Protein AF-A0A6J5V594-F1 (afdb_monomer_lite)

Foldseek 3Di:
DDDQDDDDADDLDDDDPDDDFHKDKFKDWAWEAAPVVRKIKIKIKIWIKTFDDPVPCPPNDRPIDTPDIWIWMDIPVDRDIDTDDAPDPPPDPPPRQSVQVRVDHFDYDNQKTWDWDDDPQWTWIWIQRNVVRYIDIGGDPPPPDPPPVPPPVDDDDPPDD

InterPro domains:
  IPR013187 F-box associated beta-propeller, type 3 [PF08268] (21-142)
  IPR017451 F-box associated beta-propeller domain [TIGR01640] (28-143)

Organism: Prunus armeniaca (NCBI:txid36596)

Radius of gyration: 18.05 Å; chains: 1; bounding box: 54×31×54 Å

Secondary structure (DSSP, 8-state):
-PPPPPPPPPPS----TT----EEEEEEEEEEEETTTTEEEEEEEEEEEEEP-GGG-STT---EEEEEEEEEEEETT-S-EEEE-----TTS-HHHHHHHHHHSPPEEETTEEEEEEEETTEEEEEEEETTTTEEEEEEPPP--S---S-----S------

Sequence (161 aa):
MEQIAIPPGPPQHFKQGNIIKPIKSDINFNFGYDPVGEEYKVLQMQLLRELKCPQSVKFGRLECEVLNFKLLIYTLGTENWRQIHLAIPESVDDEIHLCSFLENKPLCLNGKLYWPSYEYRTSCILVFKVRSEMFTTIPLPELHGPCDNKWDFYPFDLQIN

Structure (mmCIF, N/CA/C/O backbone):
data_AF-A0A6J5V594-F1
#
_entry.id   AF-A0A6J5V594-F1
#
loop_
_atom_site.group_PDB
_atom_site.id
_atom_site.type_symbol
_atom_site.label_atom_id
_atom_site.label_alt_id
_atom_site.label_comp_id
_atom_site.label_asym_id
_atom_site.label_entity_id
_atom_site.label_seq_id
_atom_site.pdbx_PDB_ins_code
_atom_site.Cartn_x
_atom_site.Cartn_y
_atom_site.Cartn_z
_atom_site.occupancy
_atom_site.B_iso_or_equiv
_atom_site.auth_seq_id
_atom_site.auth_comp_id
_atom_site.auth_asym_id
_atom_site.auth_atom_id
_atom_site.pdbx_PDB_model_num
ATOM 1 N N . MET A 1 1 ? -3.813 17.708 21.604 1.00 47.06 1 MET A N 1
ATOM 2 C CA . MET A 1 1 ? -3.644 17.062 20.289 1.00 47.06 1 MET A CA 1
ATOM 3 C C . MET A 1 1 ? -2.218 16.569 20.239 1.00 47.06 1 MET A C 1
ATOM 5 O O . MET A 1 1 ? -1.320 17.392 20.122 1.00 47.06 1 MET A O 1
ATOM 9 N N . GLU A 1 2 ? -2.004 15.275 20.447 1.00 54.53 2 GLU A N 1
ATOM 10 C CA . GLU A 1 2 ? -0.688 14.677 20.223 1.00 54.53 2 GLU A CA 1
ATOM 11 C C . GLU A 1 2 ? -0.437 14.593 18.719 1.00 54.53 2 GLU A C 1
ATOM 13 O O . GLU A 1 2 ? -1.329 14.263 17.935 1.00 54.53 2 GLU A O 1
ATOM 18 N N . GLN A 1 3 ? 0.756 15.005 18.307 1.00 62.31 3 GLN A N 1
ATOM 19 C CA . GLN A 1 3 ? 1.146 15.055 16.908 1.00 62.31 3 GLN A CA 1
ATOM 20 C C . GLN A 1 3 ? 1.601 13.651 16.498 1.00 62.31 3 GLN A C 1
ATOM 22 O O . GLN A 1 3 ? 2.582 13.143 17.034 1.00 62.31 3 GLN A O 1
ATOM 27 N N . ILE A 1 4 ? 0.891 13.015 15.562 1.00 66.31 4 ILE A N 1
ATOM 28 C CA . ILE A 1 4 ? 1.300 11.712 15.025 1.00 66.31 4 ILE A CA 1
ATOM 29 C C . ILE A 1 4 ? 2.635 11.902 14.298 1.00 66.31 4 ILE A C 1
ATOM 31 O O . ILE A 1 4 ? 2.720 12.657 13.326 1.00 66.31 4 ILE A O 1
ATOM 35 N N . ALA A 1 5 ? 3.680 11.218 14.763 1.00 74.25 5 ALA A N 1
ATOM 36 C CA . ALA A 1 5 ? 4.979 11.235 14.109 1.00 74.25 5 ALA A CA 1
ATOM 37 C C . ALA A 1 5 ? 4.896 10.476 12.775 1.00 74.25 5 ALA A C 1
ATOM 39 O O . ALA A 1 5 ? 4.599 9.281 12.739 1.00 74.25 5 ALA A O 1
ATOM 40 N N . ILE A 1 6 ? 5.147 11.175 11.666 1.00 73.62 6 ILE A N 1
ATOM 41 C CA . ILE A 1 6 ? 5.229 10.554 10.339 1.00 73.62 6 ILE A CA 1
ATOM 42 C C . ILE A 1 6 ? 6.551 9.774 10.260 1.00 73.62 6 ILE A C 1
ATOM 44 O O . ILE A 1 6 ? 7.588 10.316 10.658 1.00 73.62 6 ILE A O 1
ATOM 48 N N . PRO A 1 7 ? 6.558 8.533 9.740 1.00 77.81 7 PRO A N 1
ATOM 49 C CA . PRO 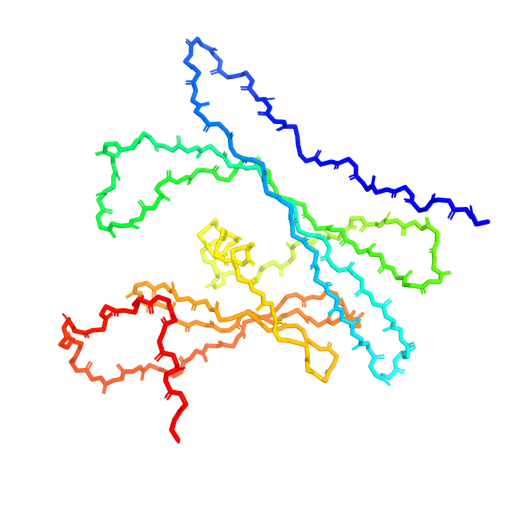A 1 7 ? 7.780 7.763 9.588 1.00 77.81 7 PRO A CA 1
ATOM 50 C C . PRO A 1 7 ? 8.786 8.519 8.723 1.00 77.81 7 PRO A C 1
ATOM 52 O O . PRO A 1 7 ? 8.384 9.137 7.728 1.00 77.81 7 PRO A O 1
ATOM 55 N N . PRO A 1 8 ? 10.089 8.446 9.044 1.00 75.62 8 PRO A N 1
ATOM 56 C CA . PRO A 1 8 ? 11.102 9.043 8.194 1.00 75.62 8 PRO A CA 1
ATOM 57 C C . PRO A 1 8 ? 10.977 8.473 6.776 1.00 75.62 8 PRO A C 1
ATOM 59 O O . PRO A 1 8 ? 10.778 7.269 6.584 1.00 75.62 8 PRO A O 1
ATOM 62 N N . GLY A 1 9 ? 11.057 9.360 5.786 1.00 63.41 9 GLY A N 1
ATOM 63 C CA . GLY A 1 9 ? 11.097 8.976 4.379 1.00 63.41 9 GLY A CA 1
ATOM 64 C C . GLY A 1 9 ? 12.383 8.222 4.022 1.00 63.41 9 GLY A C 1
ATOM 65 O O . GLY A 1 9 ? 13.332 8.205 4.816 1.00 63.41 9 GLY A O 1
ATOM 66 N N . PRO A 1 10 ? 12.455 7.614 2.826 1.00 65.69 10 PRO A N 1
ATOM 67 C CA . PRO A 1 10 ? 13.705 7.044 2.361 1.00 65.69 10 PRO A CA 1
ATOM 68 C C . PRO A 1 10 ? 14.772 8.146 2.199 1.00 65.69 10 PRO A C 1
ATOM 70 O O . PRO A 1 10 ? 14.446 9.298 1.898 1.00 65.69 10 PRO A O 1
ATOM 73 N N . PRO A 1 11 ? 16.059 7.826 2.425 1.00 63.16 11 PRO A N 1
ATOM 74 C CA . PRO A 1 11 ? 17.138 8.795 2.280 1.00 63.16 11 PRO A CA 1
ATOM 75 C C . PRO A 1 11 ? 17.209 9.311 0.839 1.00 63.16 11 PRO A C 1
ATOM 77 O O . PRO A 1 11 ? 17.196 8.532 -0.105 1.00 63.16 11 PRO A O 1
ATOM 80 N N . GLN A 1 12 ? 17.331 10.627 0.666 1.00 55.59 12 GLN A N 1
ATOM 81 C CA . GLN A 1 12 ? 17.340 11.270 -0.658 1.00 55.59 12 GLN A CA 1
ATOM 82 C C . GLN A 1 12 ? 18.691 11.160 -1.390 1.00 55.59 12 GLN A C 1
ATOM 84 O O . GLN A 1 12 ? 18.799 11.531 -2.557 1.00 55.59 12 GLN A O 1
ATOM 89 N N . HIS A 1 13 ? 19.723 10.637 -0.719 1.00 53.47 13 HIS A N 1
ATOM 90 C CA . HIS A 1 13 ? 21.070 10.482 -1.260 1.00 53.47 13 HIS A CA 1
ATOM 91 C C . HIS A 1 13 ? 21.675 9.132 -0.853 1.00 53.47 13 HIS A C 1
ATOM 93 O O . HIS A 1 13 ? 21.722 8.798 0.329 1.00 53.47 13 HIS A O 1
ATOM 99 N N . PHE A 1 14 ? 22.200 8.397 -1.832 1.00 53.09 14 PHE A N 1
ATOM 100 C CA . PHE A 1 14 ? 23.056 7.223 -1.660 1.00 53.09 14 PHE A CA 1
ATOM 101 C C . PHE A 1 14 ? 24.389 7.516 -2.355 1.00 53.09 14 PHE A C 1
ATOM 103 O O . PHE A 1 14 ? 24.406 7.990 -3.489 1.00 53.09 14 PHE A O 1
ATOM 110 N N . LYS A 1 15 ? 25.518 7.277 -1.678 1.00 48.34 15 LYS A N 1
ATOM 111 C CA . LYS A 1 15 ? 26.847 7.356 -2.303 1.00 48.34 15 LYS A CA 1
ATOM 112 C C . LYS A 1 15 ? 27.291 5.948 -2.675 1.00 48.34 15 LYS A C 1
ATOM 114 O O . LYS A 1 15 ? 27.586 5.156 -1.786 1.00 48.34 15 LYS A O 1
ATOM 119 N N . GLN A 1 16 ? 27.385 5.660 -3.969 1.00 46.25 16 GLN A N 1
ATOM 120 C CA . GLN A 1 16 ? 27.985 4.426 -4.471 1.00 46.25 16 GLN A CA 1
ATOM 121 C C . GLN A 1 16 ? 29.069 4.792 -5.498 1.00 46.25 16 GLN A C 1
ATOM 123 O O . GLN A 1 16 ? 28.805 4.986 -6.679 1.00 46.25 16 GLN A O 1
ATOM 128 N N . GLY A 1 17 ? 30.311 4.962 -5.027 1.00 53.81 17 GLY A N 1
ATOM 129 C CA . GLY A 1 17 ? 31.456 5.349 -5.867 1.00 53.81 17 GLY A CA 1
ATOM 130 C C . GLY A 1 17 ? 31.502 6.831 -6.288 1.00 53.81 17 GLY A C 1
ATOM 131 O O . GLY A 1 17 ? 30.912 7.694 -5.642 1.00 53.81 17 GLY A O 1
ATOM 132 N N . ASN A 1 18 ? 32.251 7.116 -7.367 1.00 47.78 18 ASN A N 1
ATOM 133 C CA . ASN A 1 18 ? 32.542 8.463 -7.902 1.00 47.78 18 ASN A CA 1
ATOM 134 C C . ASN A 1 18 ? 31.548 8.956 -8.981 1.00 47.78 18 ASN A C 1
ATOM 136 O O . ASN A 1 18 ? 31.783 9.997 -9.591 1.00 47.78 18 ASN A O 1
ATOM 140 N N . ILE A 1 19 ? 30.458 8.230 -9.249 1.00 53.84 19 ILE A N 1
ATOM 141 C CA . ILE A 1 19 ? 29.439 8.621 -10.235 1.00 53.84 19 ILE A CA 1
ATOM 142 C C . ILE A 1 19 ? 28.164 8.995 -9.476 1.00 53.84 19 ILE A C 1
ATOM 144 O O . ILE A 1 19 ? 27.578 8.158 -8.797 1.00 53.84 19 ILE A O 1
ATOM 148 N N . ILE A 1 20 ? 27.731 10.253 -9.585 1.00 57.31 20 ILE A N 1
ATOM 149 C CA . ILE A 1 20 ? 26.466 10.714 -9.002 1.00 57.31 20 ILE A CA 1
ATOM 150 C C . ILE A 1 20 ? 25.357 10.386 -10.002 1.00 57.31 20 ILE A C 1
ATOM 152 O O . ILE A 1 20 ? 25.171 11.106 -10.983 1.00 57.31 20 ILE A O 1
ATOM 156 N N . LYS A 1 21 ? 24.632 9.290 -9.779 1.00 64.06 21 LYS A N 1
ATOM 157 C CA . LYS A 1 21 ? 23.386 9.017 -10.501 1.00 64.06 21 LYS A CA 1
ATOM 158 C C . LYS A 1 21 ? 22.215 9.695 -9.775 1.00 64.06 21 LYS A C 1
ATOM 160 O O . LYS A 1 21 ? 22.235 9.786 -8.544 1.00 64.06 21 LYS A O 1
ATOM 165 N N . PRO A 1 22 ? 21.209 10.212 -10.501 1.00 70.12 22 PRO A N 1
ATOM 166 C CA . PRO A 1 22 ? 20.063 10.841 -9.868 1.00 70.12 22 PRO A CA 1
ATOM 167 C C . PRO A 1 22 ? 19.223 9.792 -9.135 1.00 70.12 22 PRO A C 1
ATOM 169 O O . PRO A 1 22 ? 18.812 8.785 -9.710 1.00 70.12 22 PRO A O 1
ATOM 172 N N . ILE A 1 23 ? 18.962 10.050 -7.858 1.00 76.06 23 ILE A N 1
ATOM 173 C CA . ILE A 1 23 ? 18.135 9.208 -6.995 1.00 76.06 23 ILE A CA 1
ATOM 174 C C . ILE A 1 23 ? 16.802 9.913 -6.785 1.00 76.06 23 ILE A C 1
ATOM 176 O O . ILE A 1 23 ? 16.760 11.119 -6.540 1.00 76.06 23 ILE A O 1
ATOM 180 N N . LYS A 1 24 ? 15.711 9.155 -6.868 1.00 80.69 24 LYS A N 1
ATOM 181 C CA . LYS A 1 24 ? 14.362 9.633 -6.583 1.00 80.69 24 LYS A CA 1
ATOM 182 C C . LYS A 1 24 ? 13.791 8.880 -5.386 1.00 80.69 24 LYS A C 1
ATOM 184 O O . LYS A 1 24 ? 13.852 7.654 -5.323 1.00 80.69 24 LYS A O 1
ATOM 189 N N . SER A 1 25 ? 13.245 9.643 -4.446 1.00 84.19 25 SER A N 1
ATOM 190 C CA . SER A 1 25 ? 12.562 9.155 -3.250 1.00 84.19 25 SER A CA 1
ATOM 191 C C . SER A 1 25 ? 11.090 9.532 -3.355 1.00 84.19 25 SER A C 1
ATOM 193 O O . SER A 1 25 ? 10.769 10.718 -3.306 1.00 84.19 25 SER A O 1
ATOM 195 N N . ASP A 1 26 ? 10.215 8.538 -3.445 1.00 84.25 26 ASP A N 1
ATOM 196 C CA . ASP A 1 26 ? 8.769 8.726 -3.517 1.00 84.25 26 ASP A CA 1
ATOM 197 C C . ASP A 1 26 ? 8.077 8.163 -2.277 1.00 84.25 26 ASP A C 1
ATOM 199 O O . ASP A 1 26 ? 8.457 7.118 -1.741 1.00 84.25 26 ASP A O 1
ATOM 203 N N . ILE A 1 27 ? 7.044 8.873 -1.826 1.00 88.69 27 ILE A N 1
ATOM 204 C CA . ILE A 1 27 ? 6.178 8.464 -0.722 1.00 88.69 27 ILE A CA 1
ATOM 205 C C . ILE A 1 27 ? 4.731 8.663 -1.161 1.00 88.69 27 ILE A C 1
ATOM 207 O O . ILE A 1 27 ? 4.356 9.753 -1.587 1.00 88.69 27 ILE A O 1
ATOM 211 N N . ASN A 1 28 ? 3.916 7.623 -1.019 1.00 89.62 28 ASN A N 1
ATOM 212 C CA . ASN A 1 28 ? 2.482 7.663 -1.287 1.00 89.62 28 ASN A CA 1
ATOM 213 C C . ASN A 1 28 ? 1.711 7.175 -0.048 1.00 89.62 28 ASN A C 1
ATOM 215 O O . ASN A 1 28 ? 2.161 6.257 0.641 1.00 89.62 28 ASN A O 1
ATOM 219 N N . PHE A 1 29 ? 0.565 7.797 0.234 1.00 92.31 29 PHE A N 1
ATOM 220 C CA . PHE A 1 29 ? -0.340 7.434 1.322 1.00 92.31 29 PHE A CA 1
ATOM 221 C C . PHE A 1 29 ? -1.692 6.996 0.759 1.00 92.31 29 PHE A C 1
ATOM 223 O O . PHE A 1 29 ? -2.340 7.744 0.027 1.00 92.31 29 PHE A O 1
ATOM 230 N N . ASN A 1 30 ? -2.146 5.813 1.166 1.00 93.25 30 ASN A N 1
ATOM 231 C CA . ASN A 1 30 ? -3.368 5.194 0.670 1.00 93.25 30 ASN A CA 1
ATOM 232 C C . ASN A 1 30 ? -4.296 4.862 1.835 1.00 93.25 30 ASN A C 1
ATOM 234 O O . ASN A 1 30 ? -3.937 4.089 2.721 1.00 93.25 30 ASN A O 1
ATOM 238 N N . PHE A 1 31 ? -5.488 5.448 1.837 1.00 94.62 31 PHE A N 1
ATOM 239 C CA . PHE A 1 31 ? -6.471 5.260 2.899 1.00 94.62 31 PHE A CA 1
ATOM 240 C C . PHE A 1 31 ? -7.408 4.095 2.576 1.00 94.62 31 PHE A C 1
ATOM 242 O O . PHE A 1 31 ? -7.987 4.051 1.491 1.00 94.62 31 PHE A O 1
ATOM 249 N N . GLY A 1 32 ? -7.578 3.174 3.522 1.00 95.62 32 GLY A N 1
ATOM 250 C CA . GLY A 1 32 ? -8.472 2.027 3.408 1.00 95.62 32 GLY A CA 1
ATOM 251 C C . GLY A 1 32 ? -9.330 1.832 4.655 1.00 95.62 32 GLY A C 1
ATOM 252 O O . GLY A 1 32 ? -8.949 2.219 5.758 1.00 95.62 32 GLY A O 1
ATOM 253 N N . TYR A 1 33 ? -10.489 1.202 4.475 1.00 96.56 33 TYR A N 1
ATOM 254 C CA . TYR A 1 33 ? -11.408 0.847 5.557 1.00 96.56 33 TYR A CA 1
ATOM 255 C C . TYR A 1 33 ? -11.703 -0.647 5.526 1.00 96.56 33 TYR A C 1
ATOM 257 O O . TYR A 1 33 ? -12.061 -1.169 4.471 1.00 96.56 33 TYR A O 1
ATOM 265 N N . ASP A 1 34 ? -11.563 -1.325 6.663 1.0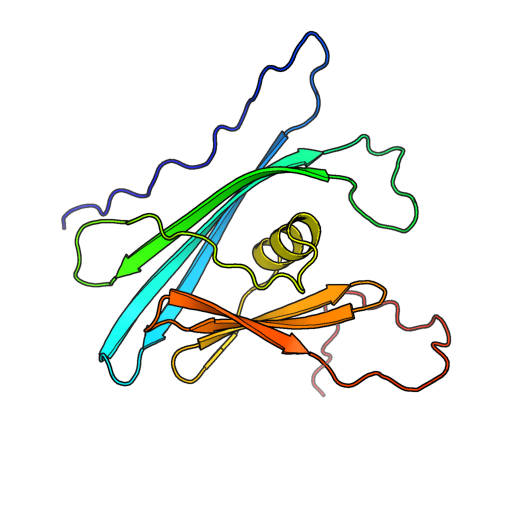0 95.38 34 ASP A N 1
ATOM 266 C CA . ASP A 1 34 ? -11.938 -2.723 6.839 1.00 95.38 34 ASP A CA 1
ATOM 267 C C . ASP A 1 34 ? -13.359 -2.853 7.426 1.00 95.38 34 ASP A C 1
ATOM 269 O O . ASP A 1 34 ? -13.535 -2.671 8.629 1.00 95.38 34 ASP A O 1
ATOM 273 N N . PRO A 1 35 ? -14.378 -3.239 6.635 1.00 93.69 35 PRO A N 1
ATOM 274 C CA . PRO A 1 35 ? -15.774 -3.177 7.068 1.00 93.69 35 PRO A CA 1
ATOM 275 C C . PRO A 1 35 ? -16.194 -4.218 8.109 1.00 93.69 35 PRO A C 1
ATOM 277 O O . PRO A 1 35 ? -17.239 -4.039 8.714 1.00 93.69 35 PRO A O 1
ATOM 280 N N . VAL A 1 36 ? -15.443 -5.308 8.314 1.00 94.38 36 VAL A N 1
ATOM 281 C CA . VAL A 1 36 ? -15.784 -6.301 9.364 1.00 94.38 36 VAL A CA 1
ATOM 282 C C . VAL A 1 36 ? -14.913 -6.181 10.621 1.00 94.38 36 VAL A C 1
ATOM 284 O O . VAL A 1 36 ? -15.279 -6.711 11.659 1.00 94.38 36 VAL A O 1
ATOM 287 N N . GLY A 1 37 ? -13.781 -5.472 10.546 1.00 93.19 37 GLY A N 1
ATOM 288 C CA . GLY A 1 37 ? -12.994 -5.082 11.721 1.00 93.19 37 GLY A CA 1
ATOM 289 C C . GLY A 1 37 ? -13.370 -3.686 12.215 1.00 93.19 37 GLY A C 1
ATOM 290 O O . GLY A 1 37 ? -13.006 -3.316 13.320 1.00 93.19 37 GLY A O 1
ATOM 291 N N . GLU A 1 38 ? -14.096 -2.928 11.386 1.00 95.50 38 GLU A N 1
ATOM 292 C CA . GLU A 1 38 ? -14.472 -1.529 11.592 1.00 95.50 38 GLU A CA 1
ATOM 293 C C . GLU A 1 38 ? -13.264 -0.595 11.784 1.00 95.50 38 GLU A C 1
ATOM 295 O O . GLU A 1 38 ? -13.351 0.457 12.413 1.00 95.50 38 GLU A O 1
ATOM 300 N N . GLU A 1 39 ? -12.129 -0.950 11.178 1.00 95.38 39 GLU A N 1
ATOM 301 C CA . GLU A 1 39 ? -10.869 -0.218 11.304 1.00 95.38 39 GLU A CA 1
ATOM 302 C C . GLU A 1 39 ? -10.556 0.597 10.051 1.00 95.38 39 GLU A C 1
ATOM 304 O O . GLU A 1 39 ? -10.660 0.117 8.919 1.00 95.38 39 GLU A O 1
ATOM 309 N N . TYR A 1 40 ? -10.064 1.816 10.253 1.00 96.06 40 TYR A N 1
ATOM 310 C CA . TYR A 1 40 ? -9.429 2.596 9.196 1.00 96.06 40 TYR A CA 1
ATOM 311 C C . TYR A 1 40 ? -7.921 2.400 9.245 1.00 96.06 40 TYR A C 1
ATOM 313 O O . TYR A 1 40 ? -7.316 2.474 10.315 1.00 96.06 40 TYR A O 1
ATOM 321 N N . LYS A 1 41 ? -7.302 2.186 8.085 1.00 95.88 41 LYS A N 1
ATOM 322 C CA . LYS A 1 41 ? -5.853 2.033 7.965 1.00 95.88 41 LYS A CA 1
ATOM 323 C C . LYS A 1 41 ? -5.299 2.925 6.865 1.00 95.88 41 LYS A C 1
ATOM 325 O O . LYS A 1 41 ? -5.925 3.119 5.825 1.00 95.88 41 LYS A O 1
ATOM 330 N N . VAL A 1 42 ? -4.094 3.431 7.080 1.00 95.44 42 VAL A N 1
ATOM 331 C CA . VAL A 1 42 ? -3.302 4.140 6.078 1.00 95.44 42 VAL A CA 1
ATOM 332 C C . VAL A 1 42 ? -2.120 3.265 5.699 1.00 95.44 42 VAL A C 1
ATOM 334 O O . VAL A 1 42 ? -1.293 2.938 6.547 1.00 95.44 42 VAL A O 1
ATOM 337 N N . LEU A 1 43 ? -2.041 2.902 4.423 1.00 94.06 43 LEU A N 1
ATOM 338 C CA . LEU A 1 43 ? -0.882 2.263 3.817 1.00 94.06 43 LEU A CA 1
ATOM 339 C C . LEU A 1 43 ? 0.036 3.340 3.242 1.00 94.06 43 LEU A C 1
ATOM 341 O O . LEU A 1 43 ? -0.295 3.990 2.250 1.00 94.06 43 LEU A O 1
ATOM 345 N N . GLN A 1 44 ? 1.203 3.502 3.850 1.00 92.75 44 GLN A N 1
ATOM 346 C CA . GLN A 1 44 ? 2.294 4.296 3.312 1.00 92.75 44 GLN A CA 1
ATOM 347 C C . GLN A 1 44 ? 3.228 3.396 2.505 1.00 92.75 44 GLN A C 1
ATOM 349 O O . GLN A 1 44 ? 3.739 2.396 3.008 1.00 92.75 44 GLN A O 1
ATOM 354 N N . MET A 1 45 ? 3.483 3.786 1.263 1.00 89.12 45 MET A N 1
ATOM 355 C CA . MET A 1 45 ? 4.452 3.148 0.380 1.00 89.12 45 MET A CA 1
ATOM 356 C C . MET A 1 45 ? 5.632 4.099 0.212 1.00 89.12 45 MET A C 1
ATOM 358 O O . MET A 1 45 ? 5.436 5.266 -0.125 1.00 89.12 45 MET A O 1
ATOM 362 N N . GLN A 1 46 ? 6.842 3.618 0.469 1.00 88.69 46 GLN A N 1
ATOM 363 C CA . GLN A 1 46 ? 8.078 4.373 0.304 1.00 88.69 46 GLN A CA 1
ATOM 364 C C . GLN A 1 46 ? 8.964 3.660 -0.711 1.00 88.69 46 GLN A C 1
ATOM 366 O O . GLN A 1 46 ? 9.249 2.476 -0.543 1.00 88.69 46 GLN A O 1
ATOM 371 N N . LEU A 1 47 ? 9.433 4.383 -1.723 1.00 84.94 47 LEU A N 1
ATOM 372 C CA . LEU A 1 47 ? 10.334 3.854 -2.739 1.00 84.94 47 LEU A CA 1
ATOM 373 C C . LEU A 1 47 ? 11.540 4.759 -2.901 1.00 84.94 47 LEU A C 1
ATOM 375 O O . LEU A 1 47 ? 11.415 5.967 -3.097 1.00 84.94 47 LEU A O 1
ATOM 379 N N . LEU A 1 48 ? 12.704 4.133 -2.884 1.00 83.44 48 LEU A N 1
ATOM 380 C CA . LEU A 1 48 ? 13.955 4.721 -3.299 1.00 83.44 48 LEU A CA 1
ATOM 381 C C . LEU A 1 48 ? 14.377 4.059 -4.602 1.00 83.44 48 LEU A C 1
ATOM 383 O O . LEU A 1 48 ? 14.583 2.845 -4.633 1.00 83.44 48 LEU A O 1
ATOM 387 N N . ARG A 1 49 ? 14.526 4.851 -5.661 1.00 81.00 49 ARG A N 1
ATOM 388 C CA . ARG A 1 49 ? 14.986 4.356 -6.956 1.00 81.00 49 ARG A CA 1
ATOM 389 C C . ARG A 1 49 ? 16.136 5.173 -7.508 1.00 81.00 49 ARG A C 1
ATOM 391 O O . ARG A 1 49 ? 16.177 6.396 -7.366 1.00 81.00 49 ARG A O 1
ATOM 398 N N . GLU A 1 50 ? 17.046 4.488 -8.173 1.00 80.75 50 GLU A N 1
ATOM 399 C CA . GLU A 1 50 ? 18.079 5.097 -8.993 1.00 80.75 50 GLU A CA 1
ATOM 400 C C . GLU A 1 50 ? 17.555 5.250 -10.421 1.00 80.75 50 GLU A C 1
ATOM 402 O O . GLU A 1 50 ? 17.052 4.293 -11.006 1.00 80.75 50 GLU A O 1
ATOM 407 N N . LEU A 1 51 ? 17.646 6.449 -10.991 1.00 75.12 51 LEU A N 1
ATOM 408 C CA . LEU A 1 51 ? 17.253 6.689 -12.377 1.00 75.12 51 LEU A CA 1
ATOM 409 C C . LEU A 1 51 ? 18.445 6.359 -13.288 1.00 75.12 51 LEU A C 1
ATOM 411 O O . LEU A 1 51 ? 19.502 6.992 -13.184 1.00 75.12 51 LEU A O 1
ATOM 415 N N . LYS A 1 52 ? 18.291 5.386 -14.194 1.00 68.75 52 LYS A N 1
ATOM 416 C CA . LYS A 1 52 ? 19.276 5.144 -15.258 1.00 68.75 52 LYS A CA 1
ATOM 417 C C . LYS A 1 52 ? 19.134 6.258 -16.308 1.00 68.75 52 LYS A C 1
ATOM 419 O O . LYS A 1 52 ? 18.080 6.879 -16.438 1.00 68.75 52 LYS A O 1
ATOM 424 N N . CYS A 1 53 ? 20.249 6.611 -16.950 1.00 55.53 53 CYS A N 1
ATOM 425 C CA . CYS A 1 53 ? 20.417 7.844 -17.729 1.00 55.53 53 CYS A CA 1
ATOM 426 C C . CYS A 1 53 ? 19.235 8.178 -18.674 1.00 55.53 53 CYS A C 1
ATOM 428 O O . CYS 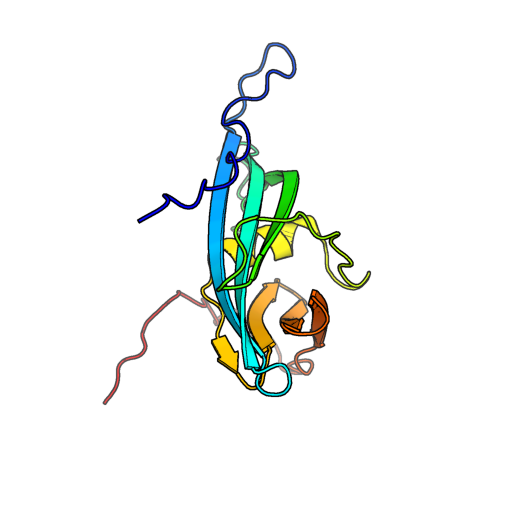A 1 53 ? 18.722 7.284 -19.341 1.00 55.53 53 CYS A O 1
ATOM 430 N N . PRO A 1 54 ? 18.907 9.472 -18.890 1.00 51.28 54 PRO A N 1
ATOM 431 C CA . PRO A 1 54 ? 17.832 9.902 -19.801 1.00 51.28 54 PRO A CA 1
ATOM 432 C C . PRO A 1 54 ? 17.995 9.442 -21.261 1.00 51.28 54 PRO A C 1
ATOM 434 O O . PRO A 1 54 ? 17.069 9.546 -22.057 1.00 51.28 54 PRO A O 1
ATOM 437 N N . GLN A 1 55 ? 19.189 8.977 -21.636 1.00 49.16 55 GLN A N 1
ATOM 438 C CA . GLN A 1 55 ? 19.525 8.541 -22.991 1.00 49.16 55 GLN A CA 1
ATOM 439 C C . GLN A 1 55 ? 19.128 7.079 -23.270 1.00 49.16 55 GLN A C 1
ATOM 441 O O . GLN A 1 55 ? 19.161 6.667 -24.427 1.00 49.16 55 GLN A O 1
ATOM 446 N N . SER A 1 56 ? 18.734 6.298 -22.252 1.00 48.28 56 SER A N 1
ATOM 447 C CA . SER A 1 56 ? 18.269 4.911 -22.406 1.00 48.28 56 SER A CA 1
ATOM 448 C C . SER A 1 56 ? 16.750 4.762 -22.296 1.00 48.28 56 SER A C 1
ATOM 450 O O . SER A 1 56 ? 16.258 3.701 -21.922 1.00 48.28 56 SER A O 1
ATOM 452 N N . VAL A 1 57 ? 15.978 5.776 -22.711 1.00 47.25 57 VAL A N 1
ATOM 453 C CA . VAL A 1 57 ? 14.540 5.606 -22.990 1.00 47.25 57 VAL A CA 1
ATOM 454 C C . VAL A 1 57 ? 14.386 4.768 -24.265 1.00 47.25 57 VAL A C 1
ATOM 456 O O . VAL A 1 57 ? 13.986 5.243 -25.325 1.00 47.25 57 VAL A O 1
ATOM 459 N N . LYS A 1 58 ? 14.746 3.487 -24.195 1.00 41.75 58 LYS A N 1
ATOM 460 C CA . LYS A 1 58 ? 14.300 2.507 -25.175 1.00 41.75 58 LYS A CA 1
ATOM 461 C C . LYS A 1 58 ? 12.849 2.190 -24.817 1.00 41.75 58 LYS A C 1
ATOM 463 O O . LYS A 1 58 ? 12.563 1.689 -23.736 1.00 41.75 58 LYS A O 1
ATOM 468 N N . PHE A 1 59 ? 11.930 2.511 -25.726 1.00 47.66 59 PHE A N 1
ATOM 469 C CA . PHE A 1 59 ? 10.507 2.146 -25.639 1.00 47.66 59 PHE A CA 1
ATOM 470 C C . PHE A 1 59 ? 9.683 2.825 -24.527 1.00 47.66 59 PHE A C 1
ATOM 472 O O . PHE A 1 59 ? 8.725 2.234 -24.039 1.00 47.66 59 PHE A O 1
ATOM 479 N N . GLY A 1 60 ? 10.025 4.050 -24.111 1.00 48.28 60 GLY A N 1
ATOM 480 C CA . GLY A 1 60 ? 9.210 4.796 -23.137 1.00 48.28 60 GLY A CA 1
ATOM 481 C C . GLY A 1 60 ? 9.264 4.251 -21.704 1.00 48.28 60 GLY A C 1
ATOM 482 O O . GLY A 1 60 ? 8.507 4.703 -20.850 1.00 48.28 60 GLY A O 1
ATOM 483 N N . ARG A 1 61 ? 10.163 3.301 -21.418 1.00 55.47 61 ARG A N 1
ATOM 484 C CA . ARG A 1 61 ? 10.411 2.806 -20.063 1.00 55.47 61 ARG A CA 1
ATOM 485 C C . ARG A 1 61 ? 11.425 3.716 -19.373 1.00 55.47 61 ARG A C 1
ATOM 487 O O . ARG A 1 61 ? 12.519 3.937 -19.892 1.00 55.47 61 ARG A O 1
ATOM 494 N N . LEU A 1 62 ? 11.071 4.232 -18.196 1.00 55.53 62 LEU A N 1
ATOM 495 C CA . LEU A 1 62 ? 12.060 4.756 -17.260 1.00 55.53 62 LEU A CA 1
ATOM 496 C C . LEU A 1 62 ? 12.834 3.552 -16.725 1.00 55.53 62 LEU A C 1
ATOM 498 O O . LEU A 1 62 ? 12.352 2.834 -15.852 1.00 55.53 62 LEU A O 1
ATOM 502 N N . GLU A 1 63 ? 14.017 3.305 -17.282 1.00 64.31 63 GLU A N 1
ATOM 503 C CA . GLU A 1 63 ? 14.954 2.374 -16.672 1.00 64.31 63 GLU A CA 1
ATOM 504 C C . GLU A 1 63 ? 15.327 2.942 -15.299 1.00 64.31 63 GLU A C 1
ATOM 506 O O . GLU A 1 63 ? 16.016 3.955 -15.173 1.00 64.31 63 GLU A O 1
ATOM 511 N N . CYS A 1 64 ? 14.815 2.320 -14.249 1.00 70.88 64 CYS A N 1
ATOM 512 C CA . CYS A 1 64 ? 15.182 2.630 -12.884 1.00 70.88 64 CYS A CA 1
ATOM 513 C C . CYS A 1 64 ? 15.510 1.338 -12.151 1.00 70.88 64 CYS A C 1
ATOM 515 O O . CYS A 1 64 ? 15.103 0.260 -12.572 1.00 70.88 64 CYS A O 1
ATOM 517 N N . GLU A 1 65 ? 16.320 1.459 -11.113 1.00 76.75 65 GLU A N 1
ATOM 518 C CA . GLU A 1 65 ? 16.680 0.354 -10.234 1.00 76.75 65 GLU A CA 1
ATOM 519 C C . GLU A 1 65 ? 16.095 0.640 -8.860 1.00 76.75 65 GLU A C 1
ATOM 521 O O . GLU A 1 65 ? 16.299 1.730 -8.306 1.00 76.75 65 GLU A O 1
ATOM 526 N N . VAL A 1 66 ? 15.324 -0.306 -8.328 1.00 78.50 66 VAL A N 1
ATOM 527 C CA . VAL A 1 66 ? 14.722 -0.167 -7.003 1.00 78.50 66 VAL A CA 1
ATOM 528 C C . VAL A 1 66 ? 15.787 -0.443 -5.946 1.00 78.50 66 VAL A C 1
ATOM 530 O O . VAL A 1 66 ? 16.196 -1.574 -5.722 1.00 78.50 66 VAL A O 1
ATOM 533 N N . LEU A 1 67 ? 16.232 0.609 -5.260 1.00 79.94 67 LEU A N 1
ATOM 534 C CA . LEU A 1 67 ? 17.255 0.508 -4.216 1.00 79.94 67 LEU A CA 1
ATOM 535 C C . LEU A 1 67 ? 16.663 0.120 -2.860 1.00 79.94 67 LEU A C 1
ATOM 537 O O . LEU A 1 67 ? 17.315 -0.518 -2.034 1.00 79.94 67 LEU A O 1
ATOM 541 N N . ASN A 1 68 ? 15.450 0.593 -2.574 1.00 82.38 68 ASN A N 1
ATOM 542 C CA . ASN A 1 68 ? 14.767 0.314 -1.319 1.00 82.38 68 ASN A CA 1
ATOM 543 C C . ASN A 1 68 ? 13.261 0.465 -1.495 1.00 82.38 68 ASN A C 1
ATOM 545 O O . ASN A 1 68 ? 12.803 1.430 -2.106 1.00 82.38 68 ASN A O 1
ATOM 549 N N . PHE A 1 69 ? 12.498 -0.434 -0.886 1.00 83.31 69 PHE A N 1
ATOM 550 C CA . PHE A 1 69 ? 11.055 -0.323 -0.814 1.00 83.31 69 PHE A CA 1
ATOM 551 C C . PHE A 1 69 ? 10.563 -0.665 0.592 1.00 83.31 69 PHE A C 1
ATOM 553 O O . PHE A 1 69 ? 10.963 -1.675 1.175 1.00 83.31 69 PHE A O 1
ATOM 560 N N . LYS A 1 70 ? 9.690 0.180 1.146 1.00 87.06 70 LYS A N 1
ATOM 561 C CA . LYS A 1 70 ? 9.068 -0.041 2.455 1.00 87.06 70 LYS A CA 1
ATOM 562 C C . LYS A 1 70 ? 7.572 0.168 2.388 1.00 87.06 70 LYS A C 1
ATOM 564 O O . LYS A 1 70 ? 7.077 1.089 1.743 1.00 87.06 70 LYS A O 1
ATOM 569 N N . LEU A 1 71 ? 6.880 -0.648 3.166 1.00 89.62 71 LEU A N 1
ATOM 570 C CA . LEU A 1 71 ? 5.464 -0.508 3.432 1.00 89.62 71 LEU A CA 1
ATOM 571 C C . LEU A 1 71 ? 5.249 -0.272 4.910 1.00 89.62 71 LEU A C 1
ATOM 573 O O . LEU A 1 71 ? 5.737 -1.045 5.737 1.00 89.62 71 LEU A O 1
ATOM 577 N N . LEU A 1 72 ? 4.496 0.769 5.237 1.00 93.19 72 LEU A N 1
ATOM 578 C CA . LEU A 1 72 ? 4.096 1.049 6.604 1.00 93.19 72 LEU A CA 1
ATOM 579 C C . LEU A 1 72 ? 2.579 1.128 6.698 1.00 93.19 72 LEU A C 1
ATOM 581 O O . LEU A 1 72 ? 1.914 1.643 5.803 1.00 93.19 72 LEU A O 1
ATOM 585 N N . ILE A 1 73 ? 2.047 0.614 7.797 1.00 95.06 73 ILE A N 1
ATOM 586 C CA . ILE A 1 73 ? 0.633 0.681 8.137 1.00 95.06 73 ILE A CA 1
ATOM 587 C C . ILE A 1 73 ? 0.472 1.532 9.384 1.00 95.06 73 ILE A C 1
ATOM 589 O O . ILE A 1 73 ? 1.189 1.350 10.371 1.00 95.06 73 ILE A O 1
ATOM 593 N N . TYR A 1 74 ? -0.511 2.418 9.332 1.00 95.56 74 TYR A N 1
ATOM 594 C CA . TYR A 1 74 ? -1.060 3.101 10.488 1.00 95.56 74 TYR A CA 1
ATOM 595 C C . TYR A 1 74 ? -2.528 2.731 10.629 1.00 95.56 74 TYR A C 1
ATOM 597 O O . TYR A 1 74 ? -3.299 2.935 9.694 1.00 95.56 74 TYR A O 1
ATOM 605 N N . THR A 1 75 ? -2.919 2.201 11.783 1.00 95.44 75 THR A N 1
ATOM 606 C CA . THR A 1 75 ? -4.332 1.987 12.109 1.00 95.44 75 THR A CA 1
ATOM 607 C C . THR A 1 75 ? -4.842 3.212 12.857 1.00 95.44 75 THR A C 1
ATOM 609 O O . THR A 1 75 ? -4.237 3.644 13.839 1.00 95.44 75 THR A O 1
ATOM 612 N N . LEU A 1 76 ? -5.949 3.792 12.404 1.00 93.44 76 LEU A N 1
ATOM 613 C CA . LEU A 1 76 ? -6.543 4.952 13.058 1.00 93.44 76 LEU A CA 1
ATOM 614 C C . LEU A 1 76 ? -6.946 4.604 14.495 1.00 93.44 76 LEU A C 1
ATOM 616 O O . LEU A 1 76 ? -7.524 3.551 14.743 1.00 93.44 76 LEU A O 1
ATOM 620 N N . GLY A 1 77 ? -6.634 5.496 15.435 1.00 90.50 77 GLY A N 1
ATOM 621 C CA . GLY A 1 77 ? -6.831 5.247 16.866 1.00 90.50 77 GLY A CA 1
ATOM 622 C C . GLY A 1 77 ? -5.657 4.527 17.535 1.00 90.50 77 GLY A C 1
ATOM 623 O O . GLY A 1 77 ? -5.651 4.393 18.753 1.00 90.50 77 GLY A O 1
ATOM 624 N N . THR A 1 78 ? -4.642 4.118 16.768 1.00 88.38 78 THR A N 1
ATOM 625 C CA . THR A 1 78 ? -3.338 3.712 17.309 1.00 88.38 78 THR A CA 1
ATOM 626 C C . THR A 1 78 ? -2.349 4.876 17.242 1.00 88.38 78 THR A C 1
ATOM 628 O O . THR A 1 78 ? -2.546 5.831 16.495 1.00 88.38 78 THR A O 1
ATOM 631 N N . GLU A 1 79 ? -1.270 4.823 18.017 1.00 87.00 79 GLU A N 1
ATOM 632 C CA . GLU A 1 79 ? -0.285 5.916 18.079 1.00 87.00 79 GLU A CA 1
ATOM 633 C C . GLU A 1 79 ? 0.953 5.672 17.207 1.00 87.00 79 GLU A C 1
ATOM 635 O O . GLU A 1 79 ? 1.808 6.545 17.091 1.00 87.00 79 GLU A O 1
ATOM 640 N N . ASN A 1 80 ? 1.065 4.502 16.568 1.00 86.56 80 ASN A N 1
ATOM 641 C CA . ASN A 1 80 ? 2.313 4.072 15.945 1.00 86.56 80 ASN A CA 1
ATOM 642 C C . ASN A 1 80 ? 2.124 3.536 14.529 1.00 86.56 80 ASN A C 1
ATOM 644 O O . ASN A 1 80 ? 1.203 2.779 14.229 1.00 86.56 80 ASN A O 1
ATOM 648 N N . TRP A 1 81 ? 3.082 3.884 13.675 1.00 93.50 81 TRP A N 1
ATOM 649 C CA . TRP A 1 81 ? 3.288 3.226 12.395 1.00 93.50 81 TRP A CA 1
ATOM 650 C C . TRP A 1 81 ? 4.050 1.925 12.600 1.00 93.50 81 TRP A C 1
ATOM 652 O O . TRP A 1 81 ? 4.976 1.856 13.410 1.00 93.50 81 TRP A O 1
ATOM 662 N N . ARG A 1 82 ? 3.727 0.909 11.805 1.00 94.00 82 ARG A N 1
ATOM 663 C CA . ARG A 1 82 ? 4.509 -0.327 11.761 1.00 94.00 82 ARG A CA 1
ATOM 664 C C . ARG A 1 82 ? 4.829 -0.733 10.341 1.00 94.00 82 ARG A C 1
ATOM 666 O O . ARG A 1 82 ? 4.000 -0.604 9.444 1.00 94.00 82 ARG A O 1
ATOM 673 N N . GLN A 1 83 ? 6.034 -1.250 10.153 1.00 91.69 83 GLN A N 1
ATOM 674 C CA . GLN A 1 83 ? 6.446 -1.801 8.874 1.00 91.69 83 GLN A CA 1
ATOM 675 C C . GLN A 1 83 ? 5.762 -3.155 8.652 1.00 91.69 83 GLN A C 1
ATOM 677 O O . GLN A 1 83 ? 5.702 -3.976 9.568 1.00 91.69 83 GLN A O 1
ATOM 682 N N . ILE A 1 84 ? 5.268 -3.390 7.439 1.00 89.50 84 ILE A N 1
ATOM 683 C CA . ILE A 1 84 ? 4.792 -4.707 7.000 1.00 89.50 84 ILE A CA 1
ATOM 684 C C . ILE A 1 84 ? 5.736 -5.280 5.955 1.00 89.50 84 ILE A C 1
ATOM 686 O O . ILE A 1 84 ? 6.408 -4.539 5.233 1.00 89.50 84 ILE A O 1
ATOM 690 N N . HIS A 1 85 ? 5.811 -6.608 5.896 1.00 80.69 85 HIS A N 1
ATOM 691 C CA . HIS A 1 85 ? 6.601 -7.269 4.873 1.00 80.69 85 HIS A CA 1
ATOM 692 C C . HIS A 1 85 ? 5.805 -7.376 3.579 1.00 80.69 85 HIS A C 1
ATOM 694 O O . HIS A 1 85 ? 4.605 -7.656 3.575 1.00 80.69 85 HIS A O 1
ATOM 700 N N . LEU A 1 86 ? 6.502 -7.147 2.479 1.00 71.06 86 LEU A N 1
ATOM 701 C CA . LEU A 1 86 ? 5.955 -7.258 1.150 1.00 71.06 86 LEU A CA 1
ATOM 702 C C . LEU A 1 86 ? 5.968 -8.731 0.740 1.00 71.06 86 LEU A C 1
ATOM 704 O O . LEU A 1 86 ? 6.994 -9.251 0.324 1.00 71.06 86 LEU A O 1
ATOM 708 N N . ALA A 1 87 ? 4.834 -9.410 0.871 1.00 65.31 87 ALA A N 1
ATOM 709 C CA . ALA A 1 87 ? 4.615 -10.669 0.170 1.00 65.31 87 ALA A CA 1
ATOM 710 C C . ALA A 1 87 ? 4.008 -10.337 -1.200 1.00 65.31 87 ALA A C 1
ATOM 712 O O . ALA A 1 87 ? 2.789 -10.417 -1.371 1.00 65.31 87 ALA A O 1
ATOM 713 N N . ILE A 1 88 ? 4.830 -9.858 -2.143 1.00 61.78 88 ILE A N 1
ATOM 714 C CA . ILE A 1 88 ? 4.380 -9.757 -3.534 1.00 61.78 88 ILE A CA 1
ATOM 715 C C . ILE A 1 88 ? 4.287 -11.181 -4.095 1.00 61.78 88 ILE A C 1
ATOM 717 O O . ILE A 1 88 ? 5.207 -11.975 -3.896 1.00 61.78 88 ILE A O 1
ATOM 721 N N . PRO A 1 89 ? 3.171 -11.545 -4.750 1.00 58.75 89 PRO A N 1
ATOM 722 C CA . PRO A 1 89 ? 3.083 -12.816 -5.455 1.00 58.75 89 PRO A CA 1
ATOM 723 C C . PRO A 1 89 ? 4.173 -12.917 -6.531 1.00 58.75 89 PRO A C 1
ATOM 725 O O . PRO A 1 89 ? 4.322 -11.980 -7.308 1.00 58.75 89 PRO A O 1
ATOM 728 N N . GLU A 1 90 ? 4.837 -14.073 -6.649 1.00 54.28 90 GLU A N 1
ATOM 729 C CA . GLU A 1 90 ? 5.925 -14.362 -7.618 1.00 54.28 90 GLU A CA 1
ATOM 730 C C . GLU A 1 90 ? 5.607 -14.000 -9.087 1.00 54.28 90 GLU A C 1
ATOM 732 O O . GLU A 1 90 ? 6.493 -13.932 -9.930 1.00 54.28 90 GLU A O 1
ATOM 737 N N . SER A 1 91 ? 4.330 -13.782 -9.413 1.00 51.16 91 SER A N 1
ATOM 738 C CA . SER A 1 91 ? 3.827 -13.406 -10.737 1.00 51.16 91 SER A CA 1
ATOM 739 C C . SER A 1 91 ? 4.031 -11.935 -11.132 1.00 51.16 91 SER A C 1
ATOM 741 O O . SER A 1 91 ? 3.593 -11.544 -12.210 1.00 51.16 91 SER A O 1
ATOM 743 N N . VAL A 1 92 ? 4.565 -11.094 -10.248 1.00 55.31 92 VAL A N 1
ATOM 744 C CA . VAL A 1 92 ? 4.737 -9.651 -10.471 1.00 55.31 92 VAL A CA 1
ATOM 745 C C . VAL A 1 92 ? 6.222 -9.388 -10.686 1.00 55.31 92 VAL A C 1
ATOM 747 O O . VAL A 1 92 ? 7.028 -9.765 -9.847 1.00 55.31 92 VAL A O 1
ATOM 750 N N . ASP A 1 93 ? 6.593 -8.750 -11.798 1.00 59.38 93 ASP A N 1
ATOM 751 C CA . ASP A 1 93 ? 7.957 -8.238 -11.963 1.00 59.38 93 ASP A CA 1
ATOM 752 C C . ASP A 1 93 ? 8.160 -7.075 -10.973 1.00 59.38 93 ASP A C 1
ATOM 754 O O . ASP A 1 93 ? 7.693 -5.946 -11.185 1.00 59.38 93 ASP A O 1
ATOM 758 N N . ASP A 1 94 ? 8.733 -7.412 -9.814 1.00 62.56 94 ASP A N 1
ATOM 759 C CA . ASP A 1 94 ? 8.620 -6.659 -8.563 1.00 62.56 94 ASP A CA 1
ATOM 760 C C . ASP A 1 94 ? 8.971 -5.174 -8.723 1.00 62.56 94 ASP A C 1
ATOM 762 O O . ASP A 1 94 ? 8.316 -4.309 -8.149 1.00 62.56 94 ASP A O 1
ATOM 766 N N . GLU A 1 95 ? 9.965 -4.833 -9.539 1.00 61.66 95 GLU A N 1
ATOM 767 C CA . GLU A 1 95 ? 10.484 -3.465 -9.602 1.00 61.66 95 GLU A CA 1
ATOM 768 C C . GLU A 1 95 ? 9.605 -2.497 -10.409 1.00 61.66 95 GLU A C 1
ATOM 770 O O . GLU A 1 95 ? 9.410 -1.337 -10.021 1.00 61.66 95 GLU A O 1
ATOM 775 N N . ILE A 1 96 ? 9.047 -2.962 -11.529 1.00 61.16 96 ILE A N 1
ATOM 776 C CA . ILE A 1 96 ? 8.310 -2.113 -12.477 1.00 61.16 96 ILE A CA 1
ATOM 777 C C . ILE A 1 96 ? 6.922 -1.799 -11.930 1.00 61.16 96 ILE A C 1
ATOM 779 O O . ILE A 1 96 ? 6.484 -0.645 -11.916 1.00 61.16 96 ILE A O 1
ATOM 783 N N . HIS A 1 97 ? 6.251 -2.825 -11.416 1.00 67.44 97 HIS A N 1
ATOM 784 C CA . HIS A 1 97 ? 4.914 -2.693 -10.864 1.00 67.44 97 HIS A CA 1
ATOM 785 C C . HIS A 1 97 ? 4.897 -1.755 -9.647 1.00 67.44 97 HIS A C 1
ATOM 787 O O . HIS A 1 97 ? 4.024 -0.887 -9.552 1.00 67.44 97 HIS A O 1
ATOM 793 N N . LEU A 1 98 ? 5.911 -1.838 -8.775 1.00 69.25 98 LEU A N 1
ATOM 794 C CA . LEU A 1 98 ? 6.058 -0.960 -7.611 1.00 69.25 98 LEU A CA 1
ATOM 795 C C . LEU A 1 98 ? 6.137 0.527 -7.975 1.00 69.25 98 LEU A C 1
ATOM 797 O O . LEU A 1 98 ? 5.542 1.358 -7.282 1.00 69.25 98 LEU A O 1
ATOM 801 N N . CYS A 1 99 ? 6.821 0.869 -9.069 1.00 68.06 99 CYS A N 1
ATOM 802 C CA . CYS A 1 99 ? 6.902 2.249 -9.546 1.00 68.06 99 CYS A CA 1
ATOM 803 C C . CYS A 1 99 ? 5.533 2.765 -10.008 1.00 68.06 99 CYS A C 1
ATOM 805 O O . CYS A 1 99 ? 5.113 3.848 -9.597 1.00 68.06 99 CYS A O 1
ATOM 807 N N . SER A 1 100 ? 4.800 1.970 -10.794 1.00 67.88 100 SER A N 1
ATOM 808 C CA . SER A 1 100 ? 3.464 2.345 -11.270 1.00 67.88 100 SER A CA 1
ATOM 809 C C . SER A 1 100 ? 2.448 2.512 -10.136 1.00 67.88 100 SER A C 1
ATOM 811 O O . SER A 1 100 ? 1.540 3.335 -10.247 1.00 67.88 100 SER A O 1
ATOM 813 N N . PHE A 1 101 ? 2.575 1.775 -9.029 1.00 72.12 101 PHE A N 1
ATOM 814 C CA . PHE A 1 101 ? 1.643 1.901 -7.901 1.00 72.12 101 PHE A CA 1
ATOM 815 C C . PHE A 1 101 ? 1.756 3.232 -7.163 1.00 72.12 101 PHE A C 1
ATOM 817 O O . PHE A 1 101 ? 0.757 3.726 -6.649 1.00 72.12 101 PHE A O 1
ATOM 824 N N . LEU A 1 102 ? 2.947 3.827 -7.118 1.00 73.81 102 LEU A N 1
ATOM 825 C CA . LEU A 1 102 ? 3.150 5.114 -6.449 1.00 73.81 102 LEU A CA 1
ATOM 826 C C . LEU A 1 102 ? 2.592 6.283 -7.247 1.00 73.81 102 LEU A C 1
ATOM 828 O O . LEU A 1 102 ? 2.202 7.290 -6.657 1.00 73.81 102 LEU A O 1
ATOM 832 N N . GLU A 1 103 ? 2.571 6.146 -8.569 1.00 74.62 103 GLU A N 1
ATOM 833 C CA . GLU A 1 103 ? 2.085 7.173 -9.487 1.00 74.62 103 GLU A CA 1
ATOM 834 C C . GLU A 1 103 ? 0.552 7.155 -9.604 1.00 74.62 103 GLU A C 1
ATOM 836 O O . GLU A 1 103 ? -0.056 8.173 -9.930 1.00 74.62 103 GLU A O 1
ATOM 841 N N . ASN A 1 104 ? -0.087 6.031 -9.262 1.00 78.31 104 ASN A N 1
ATOM 842 C CA . ASN A 1 104 ? -1.533 5.858 -9.338 1.00 78.31 104 ASN A CA 1
ATOM 843 C C . ASN A 1 104 ? -2.219 5.957 -7.966 1.00 78.31 104 ASN A C 1
ATOM 845 O O . ASN A 1 104 ? -1.698 5.523 -6.940 1.00 78.31 104 ASN A O 1
ATOM 849 N N . LYS A 1 105 ? -3.444 6.493 -7.952 1.00 84.69 105 LYS A N 1
ATOM 850 C CA . LYS A 1 105 ? -4.310 6.480 -6.763 1.00 84.69 105 LYS A CA 1
ATOM 851 C C . LYS A 1 105 ? -5.152 5.201 -6.754 1.00 84.69 105 LYS A C 1
ATOM 853 O O . LYS A 1 105 ? -5.791 4.921 -7.770 1.00 84.69 105 LYS A O 1
ATOM 858 N N . PRO A 1 106 ? -5.209 4.448 -5.643 1.00 91.12 106 PRO A N 1
ATOM 859 C CA . PRO A 1 106 ? -6.057 3.273 -5.575 1.00 91.12 106 PRO A CA 1
ATOM 860 C C . PRO A 1 106 ? -7.528 3.634 -5.451 1.00 91.12 106 PRO A C 1
ATOM 862 O O . PRO A 1 106 ? -7.900 4.650 -4.860 1.00 91.12 106 PRO A O 1
ATOM 865 N N . LEU A 1 107 ? -8.369 2.707 -5.893 1.00 92.44 107 LEU A N 1
ATOM 866 C CA . LEU A 1 107 ? -9.764 2.643 -5.481 1.00 92.44 107 LEU A CA 1
ATOM 867 C C . LEU A 1 107 ? -9.873 1.838 -4.180 1.00 92.44 107 LEU A C 1
ATOM 869 O O . LEU A 1 107 ? -9.348 0.731 -4.110 1.00 92.44 107 LEU A O 1
ATOM 8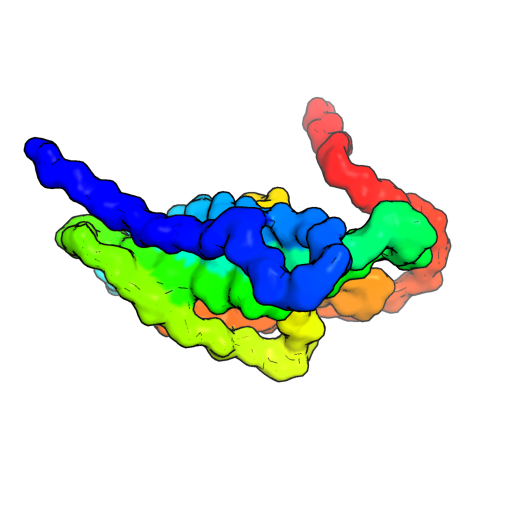73 N N . CYS A 1 108 ? -10.580 2.348 -3.169 1.00 94.44 108 CYS A N 1
ATOM 874 C CA . CYS A 1 108 ? -10.918 1.581 -1.966 1.00 94.44 108 CYS A CA 1
ATOM 875 C C . CYS A 1 108 ? -12.344 1.030 -2.074 1.00 94.44 108 CYS A C 1
ATOM 877 O O . CYS A 1 108 ? -13.301 1.800 -2.116 1.00 94.44 108 CYS A O 1
ATOM 879 N N . LEU A 1 109 ? -12.498 -0.296 -2.085 1.00 94.94 109 LEU A N 1
ATOM 880 C CA . LEU A 1 109 ? -13.799 -0.959 -2.173 1.00 94.94 109 LEU A CA 1
ATOM 881 C C . LEU A 1 109 ? -13.805 -2.267 -1.371 1.00 94.94 109 LEU A C 1
ATOM 883 O O . LEU A 1 109 ? -12.953 -3.132 -1.568 1.00 94.94 109 LEU A O 1
ATOM 887 N N . ASN A 1 110 ? -14.798 -2.445 -0.495 1.00 94.62 110 ASN A N 1
ATOM 888 C CA . ASN A 1 110 ? -15.026 -3.685 0.263 1.00 94.62 110 ASN A CA 1
ATOM 889 C C . ASN A 1 110 ? -13.778 -4.213 0.998 1.00 94.62 110 ASN A C 1
ATOM 891 O O . ASN A 1 110 ? -13.399 -5.377 0.843 1.00 94.62 110 ASN A O 1
ATOM 895 N N . GLY A 1 111 ? -13.108 -3.360 1.780 1.00 94.69 111 GLY A N 1
ATOM 896 C CA . GLY A 1 111 ? -11.939 -3.787 2.556 1.00 94.69 111 GLY A CA 1
ATOM 897 C C . GLY A 1 111 ? -10.659 -3.962 1.746 1.00 94.69 111 GLY A C 1
ATOM 898 O O . GLY A 1 111 ? -9.729 -4.619 2.219 1.00 94.69 111 GLY A O 1
ATOM 899 N N . LYS A 1 112 ? -10.608 -3.450 0.512 1.00 96.31 112 LYS A N 1
ATOM 900 C CA . LYS A 1 112 ? -9.491 -3.659 -0.413 1.00 96.31 112 LYS A CA 1
ATOM 901 C C . LYS A 1 112 ? -9.138 -2.383 -1.166 1.00 96.31 112 LYS A C 1
ATOM 903 O O . LYS A 1 112 ? -10.030 -1.626 -1.542 1.00 96.31 112 LYS A O 1
ATOM 908 N N . LEU A 1 113 ? -7.847 -2.187 -1.408 1.00 94.50 113 LEU A N 1
ATOM 909 C CA . LEU A 1 113 ? -7.309 -1.153 -2.288 1.00 94.50 113 LEU A CA 1
ATOM 910 C C . LEU A 1 113 ? -6.929 -1.787 -3.625 1.00 94.50 113 LEU A C 1
ATOM 912 O O . LEU A 1 113 ? -6.287 -2.837 -3.629 1.00 94.50 113 LEU A O 1
ATOM 916 N N . TYR A 1 11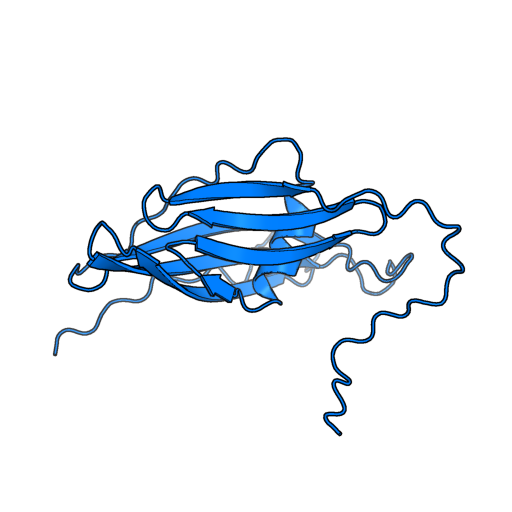4 ? -7.320 -1.161 -4.731 1.00 92.06 114 TYR A N 1
ATOM 917 C CA . TYR A 1 114 ? -7.106 -1.665 -6.086 1.00 92.06 114 TYR A CA 1
ATOM 918 C C . TYR A 1 114 ? -6.292 -0.666 -6.901 1.00 92.06 114 TYR A C 1
ATOM 920 O O . TYR A 1 114 ? -6.704 0.488 -7.030 1.00 92.06 114 TYR A O 1
ATOM 928 N N . TRP A 1 115 ? -5.192 -1.126 -7.496 1.00 89.56 115 TRP A N 1
ATOM 929 C CA . TRP A 1 115 ? -4.404 -0.362 -8.462 1.00 89.56 115 TRP A CA 1
ATOM 930 C C . TRP A 1 115 ? -4.442 -1.056 -9.819 1.00 89.56 115 TRP A C 1
ATOM 932 O O . TRP A 1 115 ? -4.075 -2.234 -9.901 1.00 89.56 115 TRP A O 1
ATOM 942 N N . PRO A 1 116 ? -4.840 -0.355 -10.892 1.00 83.12 116 PRO A N 1
ATOM 943 C CA . PRO A 1 116 ? -4.601 -0.858 -12.230 1.00 83.12 116 PRO A CA 1
ATOM 944 C C . PRO A 1 116 ? -3.092 -0.869 -12.492 1.00 83.12 116 PRO A C 1
ATOM 946 O O . PRO A 1 116 ? -2.383 0.085 -12.166 1.00 83.12 116 PRO A O 1
ATOM 949 N N . SER A 1 117 ? -2.601 -1.958 -13.069 1.00 75.25 117 SER A N 1
ATOM 950 C CA . SER A 1 117 ? -1.214 -2.100 -13.480 1.00 75.25 117 SER A CA 1
ATOM 951 C C . SER A 1 117 ? -1.167 -2.510 -14.940 1.00 75.25 117 SER A C 1
ATOM 953 O O . SER A 1 117 ? -1.718 -3.543 -15.324 1.00 75.25 117 SER A O 1
ATOM 955 N N . TYR A 1 118 ? -0.529 -1.674 -15.751 1.00 68.12 118 TYR A N 1
ATOM 956 C CA . TYR A 1 118 ? -0.387 -1.892 -17.180 1.00 68.12 118 TYR A CA 1
ATOM 957 C C . TYR A 1 118 ? 1.085 -2.116 -17.487 1.00 68.12 118 TYR A C 1
ATOM 959 O O . TYR A 1 118 ? 1.880 -1.179 -17.447 1.00 68.12 118 TYR A O 1
ATOM 967 N N . GLU A 1 119 ? 1.445 -3.349 -17.816 1.00 65.88 119 GLU A N 1
ATOM 968 C CA . GLU A 1 119 ? 2.708 -3.638 -18.474 1.00 65.88 119 GLU A CA 1
ATOM 969 C C . GLU A 1 119 ? 2.451 -4.108 -19.912 1.00 65.88 119 GLU A C 1
ATOM 971 O O . GLU A 1 119 ? 1.438 -4.741 -20.211 1.00 65.88 119 GLU A O 1
ATOM 976 N N . TYR A 1 120 ? 3.406 -3.800 -20.800 1.00 55.19 120 TYR A N 1
ATOM 977 C CA . TYR A 1 120 ? 3.435 -4.079 -22.243 1.00 55.19 120 TYR A CA 1
ATOM 978 C C . TYR A 1 120 ? 2.905 -5.465 -22.666 1.00 55.19 120 TYR A C 1
ATOM 980 O O . TYR A 1 120 ? 2.494 -5.626 -23.812 1.00 55.19 120 TYR A O 1
ATOM 988 N N . ARG A 1 121 ? 2.927 -6.472 -21.779 1.00 54.38 121 ARG A N 1
ATOM 989 C CA . ARG A 1 121 ? 2.393 -7.823 -22.040 1.00 54.38 121 ARG A CA 1
ATOM 990 C C . ARG A 1 121 ? 1.512 -8.397 -20.932 1.00 54.38 121 ARG A C 1
ATOM 992 O O . ARG A 1 121 ? 0.932 -9.459 -21.119 1.00 54.38 121 ARG A O 1
ATOM 999 N N . THR A 1 122 ? 1.411 -7.718 -19.799 1.00 62.81 122 THR A N 1
ATOM 1000 C CA . THR A 1 122 ? 0.758 -8.213 -18.589 1.00 62.81 122 THR A CA 1
ATOM 1001 C C . THR A 1 122 ? -0.006 -7.054 -17.977 1.00 62.81 122 THR A C 1
ATOM 1003 O O . THR A 1 122 ? 0.549 -6.132 -17.389 1.00 62.81 122 THR A O 1
ATOM 1006 N N . SER A 1 123 ? -1.322 -7.065 -18.157 1.00 73.81 123 SER A N 1
ATOM 1007 C CA . SER A 1 123 ? -2.194 -6.152 -17.427 1.00 73.81 123 SER A CA 1
ATOM 1008 C C . SER A 1 123 ? -2.794 -6.907 -16.249 1.00 73.81 123 SER A C 1
ATOM 1010 O O . SER A 1 123 ? -3.327 -8.007 -16.401 1.00 73.81 123 SER A O 1
ATOM 1012 N N . CYS A 1 124 ? -2.678 -6.341 -15.057 1.00 80.25 124 CYS A N 1
ATOM 1013 C CA . CYS A 1 124 ? -3.233 -6.924 -13.845 1.00 80.25 124 CYS A CA 1
ATOM 1014 C C . CYS A 1 124 ? -3.786 -5.828 -12.939 1.00 80.25 124 CYS A C 1
ATOM 1016 O O . CYS A 1 124 ? -3.501 -4.642 -13.098 1.00 80.25 124 CYS A O 1
ATOM 1018 N N . ILE A 1 125 ? -4.604 -6.228 -11.975 1.00 85.69 125 ILE A N 1
ATOM 1019 C CA . ILE A 1 125 ? -5.025 -5.354 -10.887 1.00 85.69 125 ILE A CA 1
ATOM 1020 C C . ILE A 1 125 ? -4.310 -5.835 -9.635 1.00 85.69 125 ILE A C 1
ATOM 1022 O O . ILE A 1 125 ? -4.521 -6.967 -9.190 1.00 85.69 125 ILE A O 1
ATOM 1026 N N . LEU A 1 126 ? -3.475 -4.979 -9.053 1.00 86.06 126 LEU A N 1
ATOM 1027 C CA . LEU A 1 126 ? -2.921 -5.236 -7.734 1.00 86.06 126 LEU A CA 1
ATOM 1028 C C . LEU A 1 126 ? -3.991 -4.928 -6.693 1.00 86.06 126 LEU A C 1
ATOM 1030 O O . LEU A 1 126 ? -4.637 -3.881 -6.729 1.00 86.06 126 LEU A O 1
ATOM 1034 N N . VAL A 1 127 ? -4.150 -5.838 -5.743 1.00 90.25 127 VAL A N 1
ATOM 1035 C CA . VAL A 1 127 ? -5.130 -5.737 -4.672 1.00 90.25 127 VAL A CA 1
ATOM 1036 C C . VAL A 1 127 ? -4.432 -5.854 -3.332 1.00 90.25 127 VAL A C 1
ATOM 1038 O O . VAL A 1 127 ? -3.845 -6.891 -3.030 1.00 90.25 127 VAL A O 1
ATOM 1041 N N . PHE A 1 128 ? -4.563 -4.832 -2.495 1.00 91.81 128 PHE A N 1
ATOM 1042 C CA . PHE A 1 128 ? -4.173 -4.893 -1.090 1.00 91.81 128 PHE A CA 1
ATOM 1043 C C . PHE A 1 128 ? -5.405 -5.116 -0.219 1.00 91.81 128 PHE A C 1
ATOM 1045 O O . PHE A 1 128 ? -6.347 -4.325 -0.242 1.00 91.81 128 PHE A O 1
ATOM 1052 N N . LYS A 1 129 ? -5.414 -6.192 0.565 1.00 93.88 129 LYS A N 1
ATOM 1053 C CA . LYS A 1 129 ? -6.495 -6.503 1.509 1.00 93.88 129 LYS A CA 1
ATOM 1054 C C . LYS A 1 129 ? -6.232 -5.781 2.831 1.00 93.88 129 LYS A C 1
ATOM 1056 O O . LYS A 1 129 ? -5.292 -6.137 3.527 1.00 93.88 129 LYS A O 1
ATOM 1061 N N . VAL A 1 130 ? -7.077 -4.822 3.210 1.00 95.19 130 VAL A N 1
ATOM 1062 C CA . VAL A 1 130 ? -6.866 -3.942 4.379 1.00 95.19 130 VAL A CA 1
ATOM 1063 C C . VAL A 1 130 ? -6.836 -4.723 5.698 1.00 95.19 130 VAL A C 1
ATOM 1065 O O . VAL A 1 130 ? -6.004 -4.453 6.562 1.00 95.19 130 VAL A O 1
ATOM 1068 N N . ARG A 1 131 ? -7.708 -5.728 5.859 1.00 93.94 131 ARG A N 1
ATOM 1069 C CA . ARG A 1 131 ? -7.722 -6.571 7.067 1.00 93.94 131 ARG A CA 1
ATOM 1070 C C . ARG A 1 131 ? -6.430 -7.356 7.235 1.00 93.94 131 ARG A C 1
ATOM 1072 O O . ARG A 1 131 ? -5.787 -7.268 8.271 1.00 93.94 131 ARG A O 1
ATOM 1079 N N . SER A 1 132 ? -6.121 -8.180 6.235 1.00 93.25 132 SER A N 1
ATOM 1080 C CA . SER A 1 132 ? -5.031 -9.152 6.316 1.00 93.25 132 SER A CA 1
ATOM 1081 C C . SER A 1 132 ? -3.675 -8.551 5.979 1.00 93.25 132 SER A C 1
ATOM 1083 O O . SER A 1 132 ? -2.666 -9.205 6.187 1.00 93.25 132 SER A O 1
ATOM 1085 N N . GLU A 1 133 ? -3.666 -7.350 5.404 1.00 92.94 133 GLU A N 1
ATOM 1086 C CA . GLU A 1 133 ? -2.475 -6.607 4.995 1.00 92.94 133 GLU A CA 1
ATOM 1087 C C . GLU A 1 133 ? -1.604 -7.380 4.012 1.00 92.94 133 GLU A C 1
ATOM 1089 O O . GLU A 1 133 ? -0.380 -7.389 4.087 1.00 92.94 133 GLU A O 1
ATOM 1094 N N . MET A 1 134 ? -2.272 -8.039 3.066 1.00 89.88 134 MET A N 1
ATOM 1095 C CA . MET A 1 134 ? -1.629 -8.860 2.047 1.00 89.88 134 MET A CA 1
ATOM 1096 C C . MET A 1 134 ? -1.930 -8.324 0.660 1.00 89.88 134 MET A C 1
ATOM 1098 O O . MET A 1 134 ? -3.057 -7.897 0.378 1.00 89.88 134 MET A O 1
ATOM 1102 N N . PHE A 1 135 ? -0.931 -8.427 -0.209 1.00 87.31 135 PHE A N 1
ATOM 1103 C CA . PHE A 1 135 ? -1.077 -8.181 -1.632 1.00 87.31 135 PHE A CA 1
ATOM 1104 C C . PHE A 1 135 ? -1.517 -9.449 -2.352 1.00 87.31 135 PHE A C 1
ATOM 1106 O O . PHE A 1 135 ? -1.143 -10.566 -2.005 1.00 87.31 135 PHE A O 1
ATOM 1113 N N . THR A 1 136 ? -2.344 -9.258 -3.365 1.00 86.75 136 THR A N 1
ATOM 1114 C CA . THR A 1 136 ? -2.772 -10.282 -4.312 1.00 86.75 136 THR A CA 1
ATOM 1115 C C . THR A 1 136 ? -2.921 -9.630 -5.674 1.00 86.75 136 THR A C 1
ATOM 1117 O O . THR A 1 136 ? -3.129 -8.421 -5.750 1.00 86.75 136 THR A O 1
ATOM 1120 N N . THR A 1 137 ? -2.855 -10.408 -6.743 1.00 84.62 137 THR A N 1
ATOM 1121 C CA . THR A 1 137 ? -3.100 -9.916 -8.098 1.00 84.62 137 THR A CA 1
ATOM 1122 C C . THR A 1 137 ? -4.382 -10.512 -8.655 1.00 84.62 137 THR A C 1
ATOM 1124 O O . THR A 1 137 ? -4.768 -11.635 -8.328 1.00 84.62 137 THR A O 1
ATOM 1127 N N . ILE A 1 138 ? -5.064 -9.736 -9.489 1.00 86.50 138 ILE A N 1
ATOM 1128 C CA . ILE A 1 138 ? -6.138 -10.217 -10.350 1.00 86.50 138 ILE A CA 1
ATOM 1129 C C . ILE A 1 138 ? -5.613 -10.094 -11.783 1.00 86.50 138 ILE A C 1
ATOM 1131 O O . ILE A 1 138 ? -5.364 -8.967 -12.223 1.00 86.50 138 ILE A O 1
ATOM 1135 N N . PRO A 1 139 ? -5.401 -11.207 -12.505 1.00 81.94 139 PRO A N 1
ATOM 1136 C CA . PRO A 1 139 ? -5.029 -11.133 -13.910 1.00 81.94 139 PRO A CA 1
ATOM 1137 C C . PRO A 1 139 ? -6.185 -10.518 -14.700 1.00 81.94 139 PRO A C 1
ATOM 1139 O O . PRO A 1 139 ? -7.351 -10.844 -14.457 1.00 81.94 139 PRO A O 1
ATOM 1142 N N . LEU A 1 140 ? -5.877 -9.626 -15.640 1.00 78.56 140 LEU A N 1
ATOM 1143 C CA . LEU A 1 140 ? -6.869 -9.236 -16.633 1.00 78.56 140 LEU A CA 1
ATOM 1144 C C . LEU A 1 140 ? -6.992 -10.352 -17.677 1.00 78.56 140 LEU A C 1
ATOM 1146 O O . LEU A 1 140 ? -6.002 -11.030 -17.959 1.00 78.56 140 LEU A O 1
ATOM 1150 N N . PRO A 1 141 ? -8.19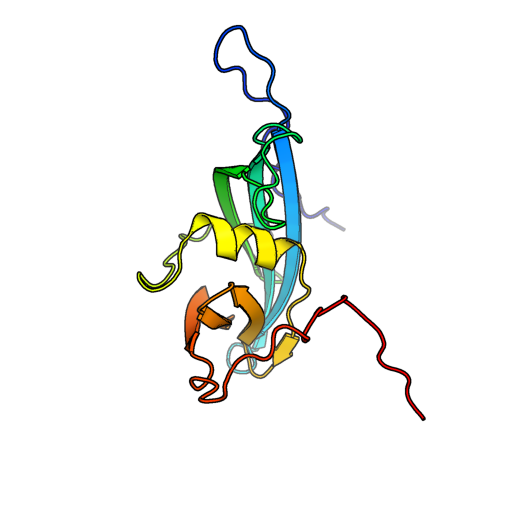5 -10.578 -18.231 1.00 74.50 141 PRO A N 1
ATOM 1151 C CA . PRO A 1 141 ? -8.359 -11.537 -19.312 1.00 74.50 141 PRO A CA 1
ATOM 1152 C C . PRO A 1 141 ? -7.428 -11.171 -20.473 1.00 74.50 141 PRO A C 1
ATOM 1154 O O . PRO A 1 141 ? -7.279 -9.990 -20.796 1.00 74.50 141 PRO A O 1
ATOM 1157 N N . GLU A 1 142 ? -6.805 -12.181 -21.088 1.00 65.75 142 GLU A N 1
ATOM 1158 C CA . GLU A 1 142 ? -6.003 -11.984 -22.293 1.00 65.75 142 GLU A CA 1
ATOM 1159 C C . GLU A 1 142 ? -6.875 -11.291 -23.341 1.00 65.75 142 GLU A C 1
ATOM 1161 O O . GLU A 1 142 ? -7.900 -11.820 -23.782 1.00 65.75 142 GLU A O 1
ATOM 1166 N N . LEU A 1 143 ? -6.493 -10.072 -23.719 1.00 57.34 143 LEU A N 1
ATOM 1167 C CA . LEU A 1 143 ? -7.102 -9.390 -24.847 1.00 57.34 143 LEU A CA 1
ATOM 1168 C C . LEU A 1 143 ? -6.649 -10.132 -26.111 1.00 57.34 143 LEU A C 1
ATOM 1170 O O . LEU A 1 143 ? -5.648 -9.781 -26.728 1.00 57.34 143 LEU A O 1
ATOM 1174 N N . HIS A 1 144 ? -7.361 -11.197 -26.485 1.00 43.47 144 HIS A N 1
ATOM 1175 C CA . HIS A 1 144 ? -7.188 -11.865 -27.771 1.00 43.47 144 HIS A CA 1
ATOM 1176 C C . HIS A 1 144 ? -7.733 -10.965 -28.885 1.00 43.47 144 HIS A C 1
ATOM 1178 O O . HIS A 1 144 ? -8.863 -11.109 -29.346 1.00 43.47 144 HIS A O 1
ATOM 1184 N N . GLY A 1 145 ? -6.918 -10.014 -29.316 1.00 47.72 145 GLY A N 1
ATOM 1185 C CA . GLY A 1 145 ? -7.116 -9.247 -30.536 1.00 47.72 145 GLY A CA 1
ATOM 1186 C C . GLY A 1 145 ? -5.752 -8.848 -31.088 1.00 47.72 145 GLY A C 1
ATOM 1187 O O . GLY A 1 145 ? -4.815 -8.694 -30.303 1.00 47.72 145 GLY A O 1
ATOM 1188 N N . PRO A 1 146 ? -5.587 -8.706 -32.415 1.00 39.09 146 PRO A N 1
ATOM 1189 C CA . PRO A 1 146 ? -4.386 -8.081 -32.939 1.00 39.09 146 PRO A CA 1
ATOM 1190 C C . PRO A 1 146 ? -4.303 -6.693 -32.308 1.00 39.09 146 PRO A C 1
ATOM 1192 O O . PRO A 1 146 ? -5.193 -5.862 -32.497 1.00 39.09 146 PRO A O 1
ATOM 1195 N N . CYS A 1 147 ? -3.269 -6.466 -31.503 1.00 43.69 147 CYS A N 1
ATOM 1196 C CA . CYS A 1 147 ? -2.914 -5.135 -31.055 1.00 43.69 147 CYS A CA 1
ATOM 1197 C C . CYS A 1 147 ? -2.500 -4.347 -32.302 1.00 43.69 147 CYS A C 1
ATOM 1199 O O . CYS A 1 147 ? -1.320 -4.271 -32.637 1.00 43.69 147 CYS A O 1
ATOM 1201 N N . ASP A 1 148 ? -3.468 -3.782 -33.022 1.00 41.91 148 ASP A N 1
ATOM 1202 C CA . ASP A 1 148 ? -3.195 -2.599 -33.816 1.00 41.91 148 ASP A CA 1
ATOM 1203 C C . ASP A 1 148 ? -2.688 -1.568 -32.812 1.00 41.91 148 ASP A C 1
ATOM 1205 O O . ASP A 1 148 ? -3.390 -1.190 -31.873 1.00 41.91 148 ASP A O 1
ATOM 1209 N N . ASN A 1 149 ? -1.414 -1.213 -32.960 1.00 43.31 149 ASN A N 1
ATOM 1210 C CA . ASN A 1 149 ? -0.639 -0.322 -32.102 1.00 43.31 149 ASN A CA 1
ATOM 1211 C C . ASN A 1 149 ? -1.201 1.114 -32.130 1.00 43.31 149 ASN A C 1
ATOM 1213 O O . ASN A 1 149 ? -0.561 2.035 -32.629 1.00 43.31 149 ASN A O 1
ATOM 1217 N N . LYS A 1 150 ? -2.431 1.294 -31.647 1.00 38.03 150 LYS A N 1
ATOM 1218 C CA . LYS A 1 150 ? -3.178 2.554 -31.609 1.00 38.03 150 LYS A CA 1
ATOM 1219 C C . LYS A 1 150 ? -3.846 2.817 -30.263 1.00 38.03 150 LYS A C 1
ATOM 1221 O O . LYS A 1 150 ? -4.687 3.702 -30.159 1.00 38.03 150 LYS A O 1
ATOM 1226 N N . TRP A 1 151 ? -3.446 2.090 -29.228 1.00 41.56 151 TRP A N 1
ATOM 1227 C CA . TRP A 1 151 ? -3.739 2.475 -27.854 1.00 41.56 151 TRP A CA 1
ATOM 1228 C C . TRP A 1 151 ? -2.512 3.158 -27.265 1.00 41.56 151 TRP A C 1
ATOM 1230 O O . TRP A 1 151 ? -1.849 2.636 -26.371 1.00 41.56 151 TRP A O 1
ATOM 1240 N N . ASP A 1 152 ? -2.225 4.350 -27.792 1.00 38.84 152 ASP A N 1
ATOM 1241 C CA . ASP A 1 152 ? -1.584 5.398 -27.009 1.00 38.84 152 ASP A CA 1
ATOM 1242 C C . ASP A 1 152 ? -2.541 5.714 -25.850 1.00 38.84 152 ASP A C 1
ATOM 1244 O O . ASP A 1 152 ? -3.415 6.576 -25.949 1.00 38.84 152 ASP A O 1
ATOM 1248 N N . PHE A 1 153 ? -2.442 4.947 -24.762 1.00 41.16 153 PHE A N 1
ATOM 1249 C CA . PHE A 1 153 ? -3.069 5.285 -23.490 1.00 41.16 153 PHE A CA 1
ATOM 1250 C C . PHE A 1 153 ? -2.358 6.527 -22.942 1.00 41.16 153 PHE A C 1
ATOM 1252 O O . PHE A 1 153 ? -1.477 6.448 -22.089 1.00 41.16 153 PHE A O 1
ATOM 1259 N N . TYR A 1 154 ? -2.730 7.693 -23.464 1.00 35.19 154 TYR A N 1
ATOM 1260 C CA . TYR A 1 154 ? -2.517 8.948 -22.764 1.00 35.19 154 TYR A CA 1
ATOM 1261 C C . TYR A 1 154 ? -3.369 8.930 -21.486 1.00 35.19 154 TYR A C 1
ATOM 1263 O O . TYR A 1 154 ? -4.538 8.530 -21.527 1.00 35.19 154 TYR A O 1
ATOM 1271 N N . PRO A 1 155 ? -2.816 9.332 -20.331 1.00 39.72 155 PRO A N 1
ATOM 1272 C CA . PRO A 1 155 ? -3.603 9.446 -19.122 1.00 39.72 155 PRO A CA 1
ATOM 1273 C C . PRO A 1 155 ? -4.519 10.672 -19.259 1.00 39.72 155 PRO A C 1
ATOM 1275 O O . PRO A 1 155 ? -4.042 11.778 -19.490 1.00 39.72 155 PRO A O 1
ATOM 1278 N N . PHE A 1 156 ? -5.820 10.446 -19.058 1.00 44.88 156 PHE A N 1
ATOM 1279 C CA . PHE A 1 156 ? -6.902 11.435 -18.944 1.00 44.88 156 PHE A CA 1
ATOM 1280 C C . PHE A 1 156 ? -7.343 12.148 -20.233 1.00 44.88 156 PHE A C 1
ATOM 1282 O O . PHE A 1 156 ? -6.862 13.223 -20.546 1.00 44.88 156 PHE A O 1
ATOM 1289 N N . ASP A 1 157 ? -8.397 11.618 -20.860 1.00 36.25 157 ASP A N 1
ATOM 1290 C CA . ASP A 1 157 ? -9.452 12.432 -21.481 1.00 36.25 157 ASP A CA 1
ATOM 1291 C C . ASP A 1 157 ? -10.801 11.709 -21.321 1.00 36.25 157 ASP A C 1
ATOM 1293 O O . ASP A 1 157 ? -11.356 11.103 -22.235 1.00 36.25 157 ASP A O 1
ATOM 1297 N N . LEU A 1 158 ? -11.334 11.742 -20.096 1.00 35.69 158 LEU A N 1
ATOM 1298 C CA . LEU A 1 158 ? -12.753 11.487 -19.849 1.00 35.69 158 LEU A CA 1
ATOM 1299 C C . LEU A 1 158 ? -13.501 12.788 -20.160 1.00 35.69 158 LEU A C 1
ATOM 1301 O O . LEU A 1 158 ? -13.750 13.600 -19.270 1.00 35.69 158 LEU A O 1
ATOM 1305 N N . GLN A 1 159 ? -13.840 13.006 -21.432 1.00 35.56 159 GLN A N 1
ATOM 1306 C CA . GLN A 1 159 ? -14.900 13.955 -21.761 1.00 35.56 159 GLN A CA 1
ATOM 1307 C C . GLN A 1 159 ? -16.235 13.316 -21.381 1.00 35.56 159 GLN A C 1
ATOM 1309 O O . GLN A 1 159 ? -16.712 12.386 -22.027 1.00 35.56 159 GLN A O 1
ATOM 1314 N N . ILE A 1 160 ? -16.802 13.806 -20.283 1.00 36.88 160 ILE A N 1
ATOM 1315 C CA . ILE A 1 160 ? -18.186 13.549 -19.901 1.00 36.88 160 ILE A CA 1
ATOM 1316 C C . ILE A 1 160 ? -19.056 14.412 -20.822 1.00 36.88 160 ILE A C 1
ATOM 1318 O O . ILE A 1 160 ? -18.973 15.638 -20.753 1.00 36.88 160 ILE A O 1
ATOM 1322 N N . ASN A 1 161 ? -19.868 13.767 -21.661 1.00 35.88 161 ASN A N 1
ATOM 1323 C CA . ASN A 1 161 ? -21.074 14.342 -22.261 1.00 35.88 161 ASN A CA 1
ATOM 1324 C C . ASN A 1 161 ? -22.285 13.584 -21.725 1.00 35.88 161 ASN A C 1
ATOM 1326 O O . ASN A 1 161 ? -22.211 12.333 -21.699 1.00 35.88 161 ASN A O 1
#

pLDDT: mean 72.62, std 18.97, range [35.19, 96.56]